Protein AF-A0A0H5P8S5-F1 (afdb_monomer_lite)

Foldseek 3Di:
DDDDLVNQDDPVVVCVLLVPDDPLPQEDEAEDAPCPVQPPDAAPVDNPAGFFKWKWFAFPVGDIDIHTHDSVCNSVVVVVVVPPPRTDSVNGMYMYGYSVCSVPVVVVVVVD

Sequence (112 aa):
MGYFIYDYVDPGRVRADLKIPVGDSRVTLDIDWDASDFADTWCDVHRNRPAAVHVTYWRHDGDVAELAFSWGVAAEKIAEILADARVDDDAGIDIKVNAWFLVYALPEAVAA

Structure (mmCIF, N/CA/C/O backbone):
data_AF-A0A0H5P8S5-F1
#
_entry.id   AF-A0A0H5P8S5-F1
#
loop_
_atom_site.group_PDB
_atom_site.id
_atom_site.type_symbol
_atom_site.label_atom_id
_atom_site.label_alt_id
_atom_site.label_comp_id
_atom_site.label_asym_id
_atom_site.label_entity_id
_atom_site.label_seq_id
_atom_site.pdbx_PDB_ins_code
_atom_site.Cartn_x
_atom_site.Cartn_y
_atom_site.Cartn_z
_atom_site.occupancy
_atom_site.B_iso_or_equiv
_atom_site.auth_seq_id
_atom_site.auth_comp_id
_atom_site.auth_asym_id
_atom_site.auth_atom_id
_atom_site.pdbx_PDB_model_num
ATOM 1 N N . MET A 1 1 ? -3.610 -15.549 29.062 1.00 44.62 1 MET A N 1
ATOM 2 C CA . MET A 1 1 ? -3.952 -15.478 27.628 1.00 44.62 1 MET A CA 1
ATOM 3 C C . MET A 1 1 ? -2.860 -14.667 26.966 1.00 44.62 1 MET A C 1
ATOM 5 O O . MET A 1 1 ? -2.676 -13.526 27.364 1.00 44.62 1 MET A O 1
ATOM 9 N N . GLY A 1 2 ? -2.054 -15.287 26.104 1.00 45.50 2 GLY A N 1
ATOM 10 C CA . GLY A 1 2 ? -1.090 -14.548 25.292 1.00 45.50 2 GLY A CA 1
ATOM 11 C C . GLY A 1 2 ? -1.842 -13.977 24.102 1.00 45.50 2 GLY A C 1
ATOM 12 O O . GLY A 1 2 ? -2.476 -14.748 23.390 1.00 45.50 2 GLY A O 1
ATOM 13 N N . TYR A 1 3 ? -1.840 -12.658 23.953 1.00 51.69 3 TYR A N 1
ATOM 14 C CA . TYR A 1 3 ? -2.338 -12.017 22.744 1.00 51.69 3 TYR A CA 1
ATOM 15 C C . TYR A 1 3 ? -1.270 -12.192 21.668 1.00 51.69 3 TYR A C 1
ATOM 17 O O . TYR A 1 3 ? -0.110 -11.837 21.899 1.00 51.69 3 TYR A O 1
ATOM 25 N N . PHE A 1 4 ? -1.627 -12.791 20.538 1.00 60.06 4 PHE A N 1
ATOM 26 C CA . PHE A 1 4 ? -0.712 -12.903 19.408 1.00 60.06 4 PHE A CA 1
ATOM 27 C C . PHE A 1 4 ? -0.871 -11.670 18.516 1.00 60.06 4 PHE A C 1
ATOM 29 O O . PHE A 1 4 ? -1.939 -11.071 18.460 1.00 60.06 4 PHE A O 1
ATOM 36 N N . ILE A 1 5 ? 0.183 -11.288 17.789 1.00 62.78 5 ILE A N 1
ATOM 37 C CA . ILE A 1 5 ? 0.143 -10.168 16.829 1.00 62.78 5 ILE A CA 1
ATOM 38 C C . ILE A 1 5 ? -1.008 -10.312 15.815 1.00 62.78 5 ILE A C 1
ATOM 40 O O . ILE A 1 5 ? -1.631 -9.322 15.441 1.00 62.78 5 ILE A O 1
ATOM 44 N N . TYR A 1 6 ? -1.361 -11.555 15.468 1.00 62.75 6 TYR A N 1
ATOM 45 C CA . TYR A 1 6 ? -2.495 -11.908 14.611 1.00 62.75 6 TYR A CA 1
ATOM 46 C C . TYR A 1 6 ? -3.858 -11.432 15.140 1.00 62.75 6 TYR A C 1
ATOM 48 O O . TYR A 1 6 ? -4.761 -11.202 14.345 1.00 62.75 6 TYR A O 1
ATOM 56 N N . ASP A 1 7 ? -4.007 -11.231 16.454 1.00 64.44 7 ASP A N 1
ATOM 57 C CA . ASP A 1 7 ? -5.243 -10.717 17.060 1.00 64.44 7 ASP A CA 1
ATOM 58 C C . ASP A 1 7 ? -5.392 -9.190 16.888 1.00 64.44 7 ASP A C 1
ATOM 60 O O . ASP A 1 7 ? -6.480 -8.644 17.074 1.00 64.44 7 ASP A O 1
ATOM 64 N N . TYR A 1 8 ? -4.305 -8.487 16.546 1.00 61.88 8 TYR A N 1
ATOM 65 C CA . TYR A 1 8 ? -4.265 -7.025 16.399 1.00 61.88 8 TYR A CA 1
ATOM 66 C C . TYR A 1 8 ? -4.263 -6.554 14.944 1.00 61.88 8 TYR A C 1
ATOM 68 O O . TYR A 1 8 ? -4.508 -5.376 14.677 1.00 61.88 8 TYR A O 1
ATOM 76 N N . VAL A 1 9 ? -3.982 -7.458 14.009 1.00 74.50 9 VAL A N 1
ATOM 77 C CA . VAL A 1 9 ? -3.735 -7.138 12.607 1.00 74.50 9 VAL A CA 1
ATOM 78 C C . VAL A 1 9 ? -4.751 -7.883 11.740 1.00 74.50 9 VAL A C 1
ATOM 80 O O . VAL A 1 9 ? -4.566 -9.041 11.378 1.00 74.50 9 VAL A O 1
ATOM 83 N N . ASP A 1 10 ? -5.858 -7.197 11.444 1.00 81.75 10 ASP A N 1
ATOM 84 C CA . ASP A 1 10 ? -6.964 -7.703 10.624 1.00 81.75 10 ASP A CA 1
ATOM 85 C C . ASP A 1 10 ? -6.874 -7.157 9.182 1.00 81.75 10 ASP A C 1
ATOM 87 O O . ASP A 1 10 ? -6.943 -5.935 8.993 1.00 81.75 10 ASP A O 1
ATOM 91 N N . PRO A 1 11 ? -6.765 -8.016 8.147 1.00 82.31 11 PRO A N 1
ATOM 92 C CA . PRO A 1 11 ? -6.683 -7.574 6.752 1.00 82.31 11 PRO A CA 1
ATOM 93 C C . PRO A 1 11 ? -7.892 -6.755 6.289 1.00 82.31 11 PRO A C 1
ATOM 95 O O . PRO A 1 11 ? -7.744 -5.842 5.478 1.00 82.31 11 PRO A O 1
ATOM 98 N N . GLY A 1 12 ? -9.092 -7.049 6.805 1.00 83.12 12 GLY A N 1
ATOM 99 C CA . GLY A 1 12 ? -10.308 -6.303 6.475 1.00 83.12 12 GLY A CA 1
ATOM 100 C C . GLY A 1 12 ? -10.229 -4.849 6.938 1.00 83.12 12 GLY A C 1
ATOM 101 O O . GLY A 1 12 ? -10.547 -3.929 6.180 1.00 83.12 12 GLY A O 1
ATOM 102 N N . ARG A 1 13 ? -9.734 -4.635 8.156 1.00 83.56 13 ARG A N 1
ATOM 103 C CA . ARG A 1 13 ? -9.480 -3.314 8.726 1.00 83.56 13 ARG A CA 1
ATOM 104 C C . ARG A 1 13 ? -8.346 -2.588 8.014 1.00 83.56 13 ARG A C 1
ATOM 106 O O . ARG A 1 13 ? -8.526 -1.426 7.678 1.00 83.56 13 ARG A O 1
ATOM 113 N N . VAL A 1 14 ? -7.231 -3.261 7.718 1.00 87.38 14 VAL A N 1
ATOM 114 C CA . VAL A 1 14 ? -6.124 -2.668 6.940 1.00 87.38 14 VAL A CA 1
ATOM 115 C C . VAL A 1 14 ? -6.629 -2.181 5.581 1.00 87.38 14 VAL A C 1
ATOM 117 O O . VAL A 1 14 ? -6.352 -1.052 5.181 1.00 87.38 14 VAL A O 1
ATOM 120 N N . ARG A 1 15 ? -7.445 -2.992 4.897 1.00 89.88 15 ARG A N 1
ATOM 121 C CA . ARG A 1 15 ? -8.063 -2.618 3.621 1.00 89.88 15 ARG A CA 1
ATOM 122 C C . ARG A 1 15 ? -8.965 -1.387 3.757 1.00 89.88 15 ARG A C 1
ATOM 124 O O . ARG A 1 15 ? -8.906 -0.494 2.912 1.00 89.88 15 ARG A O 1
ATOM 131 N N . ALA A 1 16 ? -9.769 -1.326 4.820 1.00 86.69 16 ALA A N 1
ATOM 132 C CA . ALA A 1 16 ? -10.641 -0.189 5.110 1.00 86.69 16 ALA A CA 1
ATOM 133 C C . ALA A 1 16 ? -9.853 1.091 5.447 1.00 86.69 16 ALA A C 1
ATOM 135 O O . ALA A 1 16 ? -10.168 2.154 4.910 1.00 86.69 16 ALA A O 1
ATOM 136 N N . ASP A 1 17 ? -8.808 0.989 6.270 1.00 87.44 17 ASP A N 1
ATOM 137 C CA . ASP A 1 17 ? -7.960 2.114 6.681 1.00 87.44 17 ASP A CA 1
ATOM 138 C C . ASP A 1 17 ? -7.180 2.693 5.489 1.00 87.44 17 ASP A C 1
ATOM 140 O O . ASP A 1 17 ? -7.085 3.914 5.334 1.00 87.44 17 ASP A O 1
ATOM 144 N N . LEU A 1 18 ? -6.696 1.829 4.590 1.00 89.19 18 LEU A N 1
ATOM 145 C CA . LEU A 1 18 ? -6.053 2.224 3.332 1.00 89.19 18 LEU A CA 1
ATOM 146 C C . LEU A 1 18 ? -7.049 2.652 2.241 1.00 89.19 18 LEU A C 1
ATOM 148 O O . LEU A 1 18 ? -6.628 3.041 1.154 1.00 89.19 18 LEU A O 1
ATOM 152 N N . LYS A 1 19 ? -8.359 2.614 2.524 1.00 91.50 19 LYS A N 1
ATOM 153 C CA . LYS A 1 19 ? -9.447 2.973 1.596 1.00 91.50 19 LYS A CA 1
ATOM 154 C C . LYS A 1 19 ? -9.404 2.204 0.270 1.00 91.50 19 LYS A C 1
ATOM 156 O O . LYS A 1 19 ? -9.839 2.714 -0.761 1.00 91.50 19 LYS A O 1
ATOM 161 N N . ILE A 1 20 ? -8.913 0.968 0.296 1.00 90.12 20 ILE A N 1
ATOM 162 C CA . ILE A 1 20 ? -8.870 0.100 -0.881 1.00 90.12 20 ILE A CA 1
ATOM 163 C C . ILE A 1 20 ? -10.299 -0.397 -1.158 1.00 90.12 20 ILE A C 1
ATOM 165 O O . ILE A 1 20 ? -10.910 -0.999 -0.266 1.00 90.12 20 ILE A O 1
ATOM 169 N N . PRO A 1 21 ? -10.847 -0.212 -2.374 1.00 86.81 21 PRO A N 1
ATOM 170 C CA . PRO A 1 21 ? -12.191 -0.670 -2.696 1.00 86.81 21 PRO A CA 1
ATOM 171 C C . PRO A 1 21 ? -12.365 -2.176 -2.461 1.00 86.81 21 PRO A C 1
ATOM 173 O O . PRO A 1 21 ? -11.500 -3.000 -2.788 1.00 86.81 21 PRO A O 1
ATOM 176 N N . VAL A 1 22 ? -13.504 -2.545 -1.876 1.00 83.94 22 VAL A N 1
ATOM 177 C CA . VAL A 1 22 ? -13.873 -3.949 -1.671 1.00 83.94 22 VAL A CA 1
ATOM 178 C C . VAL A 1 22 ? -14.143 -4.584 -3.032 1.00 83.94 22 VAL A C 1
ATOM 180 O O . VAL A 1 22 ? -14.939 -4.065 -3.809 1.00 83.94 22 VAL A O 1
ATOM 183 N N . GLY A 1 23 ? -13.495 -5.715 -3.306 1.00 80.44 23 GLY A N 1
ATOM 184 C CA . GLY A 1 23 ? -13.683 -6.452 -4.556 1.00 80.44 23 GLY A CA 1
ATOM 185 C C . GLY A 1 23 ? -12.888 -5.918 -5.749 1.00 80.44 23 GLY A C 1
ATOM 186 O O . GLY A 1 23 ? -13.062 -6.452 -6.838 1.00 80.44 23 GLY A O 1
ATOM 187 N N . ASP A 1 24 ? -12.007 -4.925 -5.562 1.00 84.31 24 ASP A N 1
ATOM 188 C CA . ASP A 1 24 ? -11.010 -4.597 -6.589 1.00 84.31 24 ASP A CA 1
ATOM 189 C C . ASP A 1 24 ? -10.075 -5.801 -6.756 1.00 84.31 24 ASP A C 1
ATOM 191 O O . ASP A 1 24 ? -9.321 -6.136 -5.836 1.00 84.31 24 ASP A O 1
ATOM 195 N N . SER A 1 25 ? -10.207 -6.492 -7.891 1.00 82.94 25 SER A N 1
ATOM 196 C CA . SER A 1 25 ? -9.472 -7.717 -8.216 1.00 82.94 25 SER A CA 1
ATOM 197 C C . SER A 1 25 ? -8.022 -7.455 -8.594 1.00 82.94 25 SER A C 1
ATOM 199 O O . SER A 1 25 ? -7.239 -8.397 -8.640 1.00 82.94 25 SER A O 1
ATOM 201 N N . ARG A 1 26 ? -7.669 -6.195 -8.861 1.00 87.19 26 ARG A N 1
ATOM 202 C CA . ARG A 1 26 ? -6.304 -5.798 -9.201 1.00 87.19 26 ARG A CA 1
ATOM 203 C C . ARG A 1 26 ? -5.422 -5.802 -7.963 1.00 87.19 26 ARG A C 1
ATOM 205 O O . ARG A 1 26 ? -4.227 -6.027 -8.071 1.00 87.19 26 ARG A O 1
ATOM 212 N N . VAL A 1 27 ? -6.002 -5.554 -6.788 1.00 89.44 27 VAL A N 1
ATOM 213 C CA . VAL A 1 27 ? -5.241 -5.363 -5.553 1.00 89.44 27 VAL A CA 1
ATOM 214 C C . VAL A 1 27 ? -5.049 -6.678 -4.805 1.00 89.44 27 VAL A C 1
ATOM 216 O O . VAL A 1 27 ? -6.014 -7.270 -4.312 1.00 89.44 27 VAL A O 1
ATOM 219 N N . THR A 1 28 ? -3.789 -7.062 -4.630 1.00 91.44 28 THR A N 1
ATOM 220 C CA . THR A 1 28 ? -3.364 -8.037 -3.624 1.00 91.44 28 THR A CA 1
ATOM 221 C C . THR A 1 28 ? -2.884 -7.279 -2.390 1.00 91.44 28 THR A C 1
ATOM 223 O O . THR A 1 28 ? -2.190 -6.275 -2.504 1.00 91.44 28 THR A O 1
ATOM 226 N N . LEU A 1 29 ? -3.317 -7.717 -1.207 1.00 90.88 29 LEU A N 1
ATOM 227 C CA . LEU A 1 29 ? -2.909 -7.138 0.071 1.00 90.88 29 LEU A CA 1
ATOM 228 C C . LEU A 1 29 ? -2.27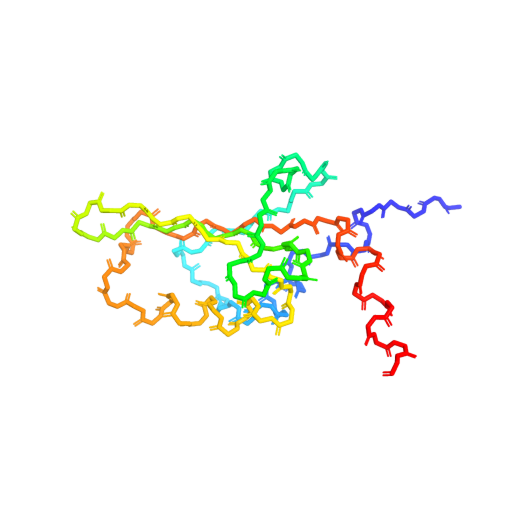4 -8.238 0.914 1.00 90.88 29 LEU A C 1
ATOM 230 O O . LEU A 1 29 ? -2.962 -9.192 1.283 1.00 90.88 29 LEU A O 1
ATOM 234 N N . ASP A 1 30 ? -1.002 -8.062 1.240 1.00 91.56 30 ASP A N 1
ATOM 235 C CA . ASP A 1 30 ? -0.239 -8.931 2.121 1.00 91.56 30 ASP A CA 1
ATOM 236 C C . ASP A 1 30 ? 0.245 -8.173 3.362 1.00 91.56 30 ASP A C 1
ATOM 238 O O . ASP A 1 30 ? 0.424 -6.950 3.369 1.00 91.56 30 ASP A O 1
ATOM 242 N N . ILE A 1 31 ? 0.418 -8.913 4.449 1.00 88.94 31 ILE A N 1
ATOM 243 C CA . ILE A 1 31 ? 0.871 -8.377 5.725 1.00 88.94 31 ILE A CA 1
ATOM 244 C C . ILE A 1 31 ? 2.215 -9.018 6.029 1.00 88.94 31 ILE A C 1
ATOM 246 O O . ILE A 1 31 ? 2.292 -10.216 6.290 1.00 88.94 31 ILE A O 1
ATOM 250 N N . ASP A 1 32 ? 3.259 -8.199 6.033 1.00 87.50 32 ASP A N 1
ATOM 251 C CA . ASP A 1 32 ? 4.604 -8.617 6.391 1.00 87.50 32 ASP A CA 1
ATOM 252 C C . ASP A 1 32 ? 4.734 -8.670 7.922 1.00 87.50 32 ASP A C 1
ATOM 254 O O . ASP A 1 32 ? 4.788 -7.645 8.613 1.00 87.50 32 ASP A O 1
ATOM 258 N N . TRP A 1 33 ? 4.754 -9.893 8.455 1.00 81.69 33 TRP A N 1
ATOM 259 C CA . TRP A 1 33 ? 4.814 -10.170 9.891 1.00 81.69 33 TRP A CA 1
ATOM 260 C C . TRP A 1 33 ? 6.227 -10.123 10.474 1.00 81.69 33 TRP A C 1
ATOM 262 O O . TRP A 1 33 ? 6.364 -9.964 11.690 1.00 81.69 33 TRP A O 1
ATOM 272 N N . ASP A 1 34 ? 7.271 -10.273 9.656 1.00 82.00 34 ASP A N 1
ATOM 273 C CA . ASP A 1 34 ? 8.664 -10.247 10.116 1.00 82.00 34 ASP A CA 1
ATOM 274 C C . ASP A 1 34 ? 9.397 -8.945 9.758 1.00 82.00 34 ASP A C 1
ATOM 276 O O . ASP A 1 34 ? 10.522 -8.735 10.217 1.00 82.00 34 ASP A O 1
ATOM 280 N N . ALA A 1 35 ? 8.716 -8.037 9.048 1.00 75.62 35 ALA A N 1
ATOM 281 C CA . ALA A 1 35 ? 9.224 -6.751 8.578 1.00 75.62 35 ALA A CA 1
ATOM 282 C C . ALA A 1 35 ? 10.436 -6.876 7.635 1.00 75.62 35 ALA A C 1
ATOM 284 O O . ALA A 1 35 ? 11.126 -5.877 7.398 1.00 75.62 35 ALA A O 1
ATOM 285 N N . SER A 1 36 ? 10.718 -8.073 7.108 1.00 80.69 36 SER A N 1
ATOM 286 C CA . SER A 1 36 ? 11.861 -8.307 6.225 1.00 80.69 36 SER A CA 1
ATOM 287 C C . SER A 1 36 ? 11.740 -7.546 4.909 1.00 80.69 36 SER A C 1
ATOM 289 O O . SER A 1 36 ? 12.757 -7.073 4.400 1.00 80.69 36 SER A O 1
ATOM 291 N N . ASP A 1 37 ? 10.519 -7.316 4.415 1.00 78.38 37 ASP A N 1
ATOM 292 C CA . ASP A 1 37 ? 10.283 -6.519 3.211 1.00 78.38 37 ASP A CA 1
ATOM 293 C C . ASP A 1 37 ? 10.593 -5.028 3.435 1.00 78.38 37 ASP A C 1
ATOM 295 O O . ASP A 1 37 ? 10.769 -4.289 2.473 1.00 78.38 37 ASP A O 1
ATOM 299 N N . PHE A 1 38 ? 10.700 -4.568 4.688 1.00 79.44 38 PHE A N 1
ATOM 300 C CA . PHE A 1 38 ? 10.881 -3.155 5.050 1.00 79.44 38 PHE A CA 1
ATOM 301 C C . PHE A 1 38 ? 12.269 -2.817 5.609 1.00 79.44 38 PHE A C 1
ATOM 303 O O . PHE A 1 38 ? 12.532 -1.644 5.886 1.00 79.44 38 PHE A O 1
ATOM 310 N N . ALA A 1 39 ? 13.147 -3.807 5.796 1.00 70.88 39 ALA A N 1
ATOM 311 C CA . ALA A 1 39 ? 14.399 -3.659 6.545 1.00 70.88 39 ALA A CA 1
ATOM 312 C C . ALA A 1 39 ? 15.327 -2.542 6.020 1.00 70.88 39 ALA A C 1
ATOM 314 O O . ALA A 1 39 ? 16.011 -1.904 6.818 1.00 70.88 39 ALA A O 1
ATOM 315 N N . ASP A 1 40 ? 15.295 -2.261 4.713 1.00 69.38 40 ASP A N 1
ATOM 316 C CA . ASP A 1 40 ? 16.157 -1.273 4.049 1.00 69.38 40 ASP A CA 1
ATOM 317 C C . ASP A 1 40 ? 15.375 -0.183 3.289 1.00 69.38 40 ASP A C 1
ATOM 319 O O . ASP A 1 40 ? 15.947 0.548 2.470 1.00 69.38 40 ASP A O 1
ATOM 323 N N . THR A 1 41 ? 14.071 -0.033 3.552 1.00 71.88 41 THR A N 1
ATOM 324 C CA . THR A 1 41 ? 13.228 0.852 2.739 1.00 71.88 41 THR A CA 1
ATOM 325 C C . THR A 1 41 ? 12.989 2.226 3.350 1.00 71.88 41 THR A C 1
ATOM 327 O O . THR A 1 41 ? 12.594 2.387 4.507 1.00 71.88 41 THR A O 1
ATOM 330 N N . TRP A 1 42 ? 13.160 3.252 2.516 1.00 66.12 42 TRP A N 1
ATOM 331 C CA . TRP A 1 42 ? 12.930 4.650 2.864 1.00 66.12 42 TRP A CA 1
ATOM 332 C C . TRP A 1 42 ? 11.547 5.103 2.402 1.00 66.12 42 TRP A C 1
ATOM 334 O O . TRP A 1 42 ? 11.114 4.783 1.301 1.00 66.12 42 TRP A O 1
ATOM 344 N N . CYS A 1 43 ? 10.865 5.901 3.225 1.00 74.25 43 CYS A N 1
ATOM 345 C CA . CYS A 1 43 ? 9.587 6.497 2.843 1.00 74.25 43 CYS A CA 1
ATOM 346 C C . CYS A 1 43 ? 9.784 7.543 1.733 1.00 74.25 43 CYS A C 1
ATOM 348 O O . CYS A 1 43 ? 10.520 8.519 1.912 1.00 74.25 43 CYS A O 1
ATOM 350 N N . ASP A 1 44 ? 9.079 7.356 0.619 1.00 73.00 44 ASP A N 1
ATOM 351 C CA . ASP A 1 44 ? 9.220 8.143 -0.608 1.00 73.00 44 ASP A CA 1
ATOM 352 C C . ASP A 1 44 ? 8.766 9.603 -0.418 1.00 73.00 44 ASP A C 1
ATOM 354 O O . ASP A 1 44 ? 9.469 10.558 -0.750 1.00 73.00 44 ASP A O 1
ATOM 358 N N . VAL A 1 45 ? 7.619 9.797 0.239 1.00 62.19 45 VAL A N 1
ATOM 359 C CA . VAL A 1 45 ? 6.996 11.123 0.417 1.00 62.19 45 VAL A CA 1
ATOM 360 C C . VAL A 1 45 ? 7.592 11.885 1.607 1.00 62.19 45 VAL A C 1
ATOM 362 O O . VAL A 1 45 ? 7.656 13.117 1.619 1.00 62.19 45 VAL A O 1
ATOM 365 N N . HIS A 1 46 ? 8.058 11.162 2.627 1.00 61.31 46 HIS A N 1
ATOM 366 C CA . HIS A 1 46 ? 8.568 11.738 3.865 1.00 61.31 46 HIS A CA 1
ATOM 367 C C . HIS A 1 46 ? 9.768 10.945 4.368 1.00 61.31 46 HIS A C 1
ATOM 369 O O . HIS A 1 46 ? 9.630 10.115 5.261 1.00 61.31 46 HIS A O 1
ATOM 375 N N . ARG A 1 47 ? 10.964 11.276 3.869 1.00 58.19 47 ARG A N 1
ATOM 376 C CA . ARG A 1 47 ? 12.234 10.620 4.247 1.00 58.19 47 ARG A CA 1
ATOM 377 C C . ARG A 1 47 ? 12.534 10.592 5.757 1.00 58.19 47 ARG A C 1
ATOM 379 O O . ARG A 1 47 ? 13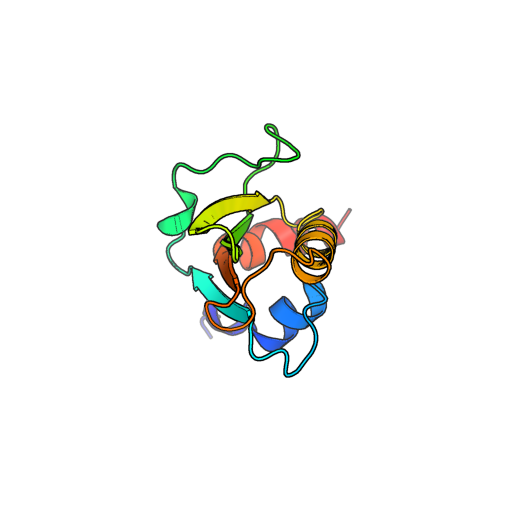.397 9.839 6.183 1.00 58.19 47 ARG A O 1
ATOM 386 N N . ASN A 1 48 ? 11.821 11.389 6.559 1.00 62.16 48 ASN A N 1
ATOM 387 C CA . ASN A 1 48 ? 11.936 11.434 8.022 1.00 62.16 48 ASN A CA 1
ATOM 388 C C . ASN A 1 48 ? 10.892 10.572 8.763 1.00 62.16 48 ASN A C 1
ATOM 390 O O . ASN A 1 48 ? 10.832 10.622 9.989 1.00 62.16 48 ASN A O 1
ATOM 394 N N . ARG A 1 49 ? 10.029 9.834 8.057 1.00 66.56 49 ARG A N 1
ATOM 395 C CA . ARG A 1 49 ? 9.061 8.900 8.648 1.00 66.56 49 ARG A CA 1
ATOM 396 C C . ARG A 1 49 ? 9.376 7.475 8.188 1.00 66.56 49 ARG A C 1
ATOM 398 O O . ARG A 1 49 ? 9.778 7.306 7.039 1.00 66.56 49 ARG A O 1
ATOM 405 N N . PRO A 1 50 ? 9.179 6.459 9.043 1.00 73.69 50 PRO A N 1
ATOM 406 C CA . PRO A 1 50 ? 9.369 5.073 8.634 1.00 73.69 50 PRO A CA 1
ATOM 407 C C . PRO A 1 50 ? 8.362 4.692 7.541 1.00 73.69 50 PRO A C 1
ATOM 409 O O . PRO A 1 50 ? 7.209 5.144 7.555 1.00 73.69 50 PRO A O 1
ATOM 412 N N . ALA A 1 51 ? 8.803 3.865 6.593 1.00 83.12 51 ALA A N 1
ATOM 413 C CA . ALA A 1 51 ? 7.905 3.194 5.667 1.00 83.12 51 ALA A CA 1
ATOM 414 C C . ALA A 1 51 ? 7.043 2.178 6.433 1.00 83.12 51 ALA A C 1
ATOM 416 O O . ALA A 1 51 ? 7.521 1.500 7.341 1.00 83.12 51 ALA A O 1
ATOM 417 N N . ALA A 1 52 ? 5.764 2.107 6.081 1.00 88.06 52 ALA A N 1
ATOM 418 C CA . ALA A 1 52 ? 4.799 1.185 6.681 1.00 88.06 52 ALA A CA 1
ATOM 419 C C . ALA A 1 52 ? 4.035 0.375 5.629 1.00 88.06 52 ALA A C 1
ATOM 421 O O . ALA A 1 52 ? 3.479 -0.674 5.945 1.00 88.06 52 ALA A O 1
ATOM 422 N N . VAL A 1 53 ? 3.994 0.877 4.392 1.00 91.06 53 VAL A N 1
ATOM 423 C CA . VAL A 1 53 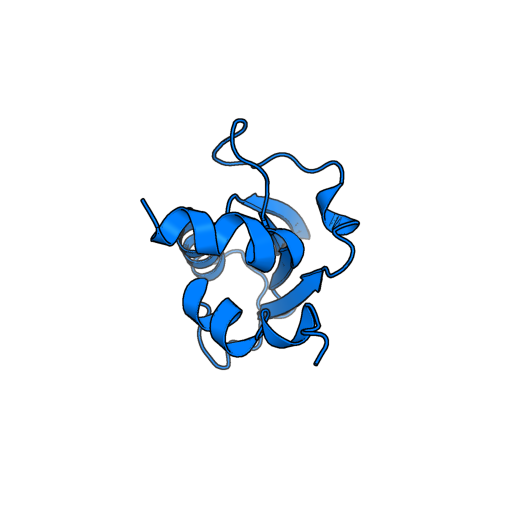? 3.301 0.258 3.267 1.00 91.06 53 VAL A CA 1
ATOM 424 C C . VAL A 1 53 ? 4.225 0.259 2.057 1.00 91.06 53 VAL A C 1
ATOM 426 O O . VAL A 1 53 ? 4.753 1.313 1.706 1.00 91.06 53 VAL A O 1
ATOM 429 N N . HIS A 1 54 ? 4.409 -0.897 1.430 1.00 93.06 54 HIS A N 1
ATOM 430 C CA . HIS A 1 54 ? 4.985 -1.029 0.096 1.00 93.06 54 HIS A CA 1
ATOM 431 C C . HIS A 1 54 ? 3.869 -1.193 -0.917 1.00 93.06 54 HIS A C 1
ATOM 433 O O . HIS A 1 54 ? 2.884 -1.879 -0.652 1.00 93.06 54 HIS A O 1
ATOM 439 N N . VAL A 1 55 ? 4.042 -0.567 -2.072 1.00 92.69 55 VAL A N 1
ATOM 440 C CA . VAL A 1 55 ? 3.155 -0.719 -3.214 1.00 92.69 55 VAL A CA 1
ATOM 441 C C . VAL A 1 55 ? 4.008 -1.001 -4.438 1.00 92.69 55 VAL A C 1
ATOM 443 O O . VAL A 1 55 ? 4.815 -0.160 -4.837 1.00 92.69 55 VAL A O 1
ATOM 446 N N . THR A 1 56 ? 3.791 -2.163 -5.036 1.00 92.75 56 THR A N 1
ATOM 447 C CA . THR A 1 56 ? 4.337 -2.534 -6.337 1.00 92.75 56 THR A CA 1
ATOM 448 C C . THR A 1 56 ? 3.200 -2.547 -7.341 1.00 92.75 56 THR A C 1
ATOM 450 O O . THR A 1 56 ? 2.166 -3.169 -7.109 1.00 92.75 56 THR A O 1
ATOM 453 N N . TYR A 1 57 ? 3.364 -1.852 -8.459 1.00 91.31 57 TYR A N 1
ATOM 454 C CA . TYR A 1 57 ? 2.389 -1.896 -9.542 1.00 91.31 57 TYR A CA 1
ATOM 455 C C . TYR A 1 57 ? 3.075 -1.892 -10.900 1.00 91.31 57 TYR A C 1
ATOM 457 O O . TYR A 1 57 ? 4.153 -1.318 -11.092 1.00 91.31 57 TYR A O 1
ATOM 465 N N . TRP A 1 58 ? 2.413 -2.544 -11.846 1.00 90.88 58 TRP A N 1
ATOM 466 C CA . TRP A 1 58 ? 2.856 -2.663 -13.224 1.00 90.88 58 TRP A CA 1
ATOM 467 C C . TRP A 1 58 ? 2.097 -1.675 -14.086 1.00 90.88 58 TRP A C 1
ATOM 469 O O . TRP A 1 58 ? 0.941 -1.340 -13.815 1.00 90.88 58 TRP A O 1
ATOM 479 N N . ARG A 1 59 ? 2.761 -1.195 -15.130 1.00 86.50 59 ARG A N 1
ATOM 480 C CA . ARG A 1 59 ? 2.164 -0.295 -16.103 1.00 86.50 59 ARG A CA 1
ATOM 481 C C . ARG A 1 59 ? 2.161 -0.920 -17.490 1.00 86.50 59 ARG A C 1
ATOM 483 O O . ARG A 1 59 ? 3.056 -1.683 -17.842 1.00 86.50 59 ARG A O 1
ATOM 490 N N . HIS A 1 60 ? 1.179 -0.542 -18.305 1.00 84.25 60 HIS A N 1
ATOM 491 C CA . HIS A 1 60 ? 1.014 -1.052 -19.671 1.00 84.25 60 HIS A CA 1
ATOM 492 C C . HIS A 1 60 ? 2.192 -0.740 -20.613 1.00 84.25 60 HIS A C 1
ATOM 494 O O . HIS A 1 60 ? 2.320 -1.353 -21.671 1.00 84.25 60 HIS A O 1
ATOM 500 N N . ASP A 1 61 ? 3.051 0.218 -20.259 1.00 83.94 61 ASP A N 1
ATOM 501 C CA . ASP A 1 61 ? 4.285 0.534 -20.987 1.00 83.94 61 ASP A CA 1
ATOM 502 C C . ASP A 1 61 ? 5.458 -0.405 -20.645 1.00 83.94 61 ASP A C 1
ATOM 504 O O . ASP A 1 61 ? 6.518 -0.298 -21.261 1.00 83.94 61 ASP A O 1
A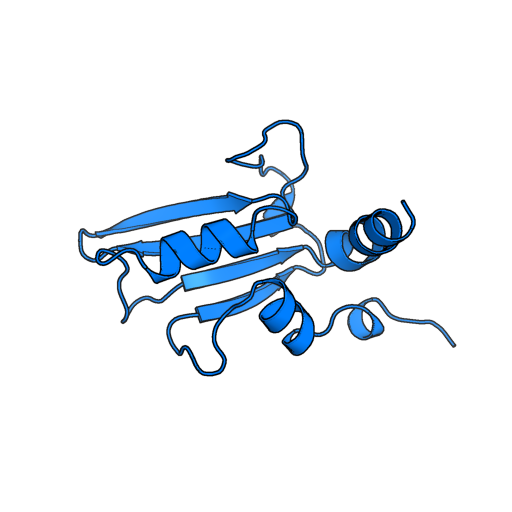TOM 508 N N . GLY A 1 62 ? 5.252 -1.365 -19.737 1.00 80.56 62 GLY A N 1
ATOM 509 C CA . GLY A 1 62 ? 6.243 -2.358 -19.324 1.00 80.56 62 GLY A CA 1
ATOM 510 C C . GLY A 1 62 ? 7.091 -1.937 -18.122 1.00 80.56 62 GLY A C 1
ATOM 511 O O . GLY A 1 62 ? 7.958 -2.708 -17.706 1.00 80.56 62 GLY A O 1
ATOM 512 N N . ASP A 1 63 ? 6.844 -0.753 -17.555 1.00 86.56 63 ASP A N 1
ATOM 513 C CA . ASP A 1 63 ? 7.531 -0.283 -16.355 1.00 86.56 63 ASP A CA 1
ATOM 514 C C . ASP A 1 63 ? 6.929 -0.906 -15.085 1.00 86.56 63 ASP A C 1
ATOM 516 O O . ASP A 1 63 ? 5.712 -1.062 -14.946 1.00 86.56 63 ASP A O 1
ATOM 520 N N . VAL A 1 64 ? 7.802 -1.204 -14.121 1.00 89.12 64 VAL A N 1
ATOM 521 C CA . VAL A 1 64 ? 7.429 -1.591 -12.755 1.00 89.12 64 VAL A CA 1
ATOM 522 C C . VAL A 1 64 ? 7.803 -0.454 -11.819 1.00 89.12 64 VAL A C 1
ATOM 524 O O . VAL A 1 64 ? 8.929 0.046 -11.862 1.00 89.12 64 VAL A O 1
ATOM 527 N N . ALA A 1 65 ? 6.858 -0.040 -10.981 1.00 88.69 65 ALA A N 1
ATOM 528 C CA . ALA A 1 65 ? 7.089 0.955 -9.948 1.00 88.69 65 ALA A CA 1
ATOM 529 C C . ALA A 1 65 ? 6.954 0.312 -8.567 1.00 88.69 65 ALA A C 1
ATOM 531 O O . ALA A 1 65 ? 5.934 -0.300 -8.256 1.00 88.69 65 ALA A O 1
ATOM 532 N N . GLU A 1 66 ? 7.983 0.496 -7.743 1.00 90.75 66 GLU A N 1
ATOM 533 C CA . GLU A 1 66 ? 8.046 0.041 -6.356 1.00 90.75 66 GLU A CA 1
ATOM 534 C C . GLU A 1 66 ? 8.169 1.272 -5.462 1.00 90.75 66 GLU A C 1
ATOM 536 O O . GLU A 1 66 ? 9.142 2.026 -5.549 1.00 90.75 66 GLU A O 1
ATOM 541 N N . LEU A 1 67 ? 7.151 1.517 -4.641 1.00 91.19 67 LEU A N 1
ATOM 542 C CA . LEU A 1 67 ? 7.054 2.703 -3.797 1.00 91.19 67 LEU A CA 1
ATOM 543 C C . LEU A 1 67 ? 6.799 2.306 -2.349 1.00 91.19 67 LEU A C 1
ATOM 545 O O . LEU A 1 67 ? 6.119 1.323 -2.063 1.00 91.19 67 LEU A O 1
ATOM 549 N N . ALA A 1 68 ? 7.303 3.120 -1.427 1.00 90.75 68 ALA A N 1
ATOM 550 C CA . ALA A 1 68 ? 7.126 2.906 -0.003 1.00 90.75 68 ALA A CA 1
ATOM 551 C C . ALA A 1 68 ? 6.598 4.165 0.680 1.00 90.75 68 ALA A C 1
ATOM 553 O O . ALA A 1 68 ? 7.150 5.259 0.542 1.00 90.75 68 ALA A O 1
ATOM 554 N N . PHE A 1 69 ? 5.537 4.009 1.465 1.00 88.88 69 PHE A N 1
ATOM 555 C CA . PHE A 1 69 ? 4.830 5.114 2.095 1.00 88.88 69 PHE A CA 1
ATOM 556 C C . PHE A 1 69 ? 4.750 4.940 3.605 1.00 88.88 69 PHE A C 1
ATOM 558 O O . PHE A 1 69 ? 4.554 3.844 4.133 1.00 88.88 69 PHE A O 1
ATOM 565 N N . SER A 1 70 ? 4.842 6.059 4.323 1.00 87.75 70 SER A N 1
ATOM 566 C CA . SER A 1 70 ? 4.416 6.105 5.719 1.00 87.75 70 SER A CA 1
ATOM 567 C C . SER A 1 70 ? 2.895 5.989 5.801 1.00 87.75 70 SER A C 1
ATOM 569 O O . SER A 1 70 ? 2.187 6.531 4.950 1.00 87.75 70 SER A O 1
ATOM 571 N N . TRP A 1 71 ? 2.391 5.372 6.867 1.00 87.00 71 TRP A N 1
ATOM 572 C CA . TRP A 1 71 ? 0.965 5.073 7.025 1.00 87.00 71 TRP A CA 1
ATOM 573 C C . TRP A 1 71 ? 0.035 6.276 6.823 1.00 87.00 71 TRP A C 1
ATOM 575 O O . TRP A 1 71 ? -0.951 6.183 6.100 1.00 87.00 71 TRP A O 1
ATOM 585 N N . GLY A 1 72 ? 0.384 7.436 7.392 1.00 82.44 72 GLY A N 1
ATOM 586 C CA . GLY A 1 72 ? -0.457 8.638 7.344 1.00 82.44 72 GLY A CA 1
ATOM 587 C C . GLY A 1 72 ? -0.720 9.210 5.944 1.00 82.44 72 GLY A C 1
ATOM 588 O O . GLY A 1 72 ? -1.628 10.020 5.806 1.00 82.44 72 GLY A O 1
ATOM 589 N N . VAL A 1 73 ? 0.047 8.804 4.924 1.00 87.00 73 VAL A N 1
ATOM 590 C CA . VAL A 1 73 ? -0.159 9.216 3.518 1.00 87.00 73 VAL A CA 1
ATOM 591 C C . VAL A 1 73 ? -0.454 8.036 2.588 1.00 87.00 73 VAL A C 1
ATOM 593 O O . VAL A 1 73 ? -0.763 8.246 1.418 1.00 87.00 73 VAL A O 1
ATOM 596 N N . ALA A 1 74 ? -0.376 6.796 3.084 1.00 90.19 74 ALA A N 1
ATOM 597 C CA . ALA A 1 74 ? -0.487 5.598 2.256 1.00 90.19 74 ALA A CA 1
ATOM 598 C C . ALA A 1 74 ? -1.843 5.515 1.538 1.00 90.19 74 ALA A C 1
ATOM 600 O O . ALA A 1 74 ? -1.877 5.263 0.339 1.00 90.19 74 ALA A O 1
ATOM 601 N N . ALA A 1 75 ? -2.949 5.809 2.231 1.00 90.94 75 ALA A N 1
ATOM 602 C CA . ALA A 1 75 ? -4.288 5.772 1.635 1.00 90.94 75 ALA A CA 1
ATOM 603 C C . ALA A 1 75 ? -4.457 6.768 0.469 1.00 90.94 75 ALA A C 1
ATOM 605 O O . ALA A 1 75 ? -5.068 6.444 -0.545 1.00 90.94 75 ALA A O 1
ATOM 606 N N . GLU A 1 76 ? -3.906 7.980 0.598 1.00 91.25 76 GLU A N 1
ATOM 607 C CA . GLU A 1 76 ? -3.928 8.988 -0.471 1.00 91.25 76 GLU A CA 1
ATOM 608 C C . GLU A 1 76 ? -3.118 8.512 -1.680 1.00 91.25 76 GLU A C 1
ATOM 610 O O . GLU A 1 76 ? -3.607 8.549 -2.807 1.00 91.25 76 GLU A O 1
ATOM 615 N N . LYS A 1 77 ? -1.912 7.987 -1.442 1.00 92.06 77 LYS A N 1
ATOM 616 C CA . LYS A 1 77 ? -1.021 7.532 -2.514 1.00 92.06 77 LYS A CA 1
ATOM 617 C C . LYS A 1 77 ? -1.525 6.286 -3.232 1.00 92.06 77 LYS A C 1
ATOM 619 O O . LYS A 1 77 ? -1.425 6.212 -4.451 1.00 92.06 77 LYS A O 1
ATOM 624 N N . ILE A 1 78 ? -2.140 5.351 -2.514 1.00 92.50 78 ILE A N 1
ATOM 625 C CA . ILE A 1 78 ? -2.811 4.200 -3.128 1.00 92.50 78 ILE A CA 1
ATOM 626 C C . ILE A 1 78 ? -3.977 4.667 -4.010 1.00 92.50 78 ILE A C 1
ATOM 628 O O . ILE A 1 78 ? -4.138 4.158 -5.115 1.00 92.50 78 ILE A O 1
ATOM 632 N N . ALA A 1 79 ? -4.762 5.658 -3.575 1.00 92.56 79 ALA A N 1
ATOM 633 C CA . ALA A 1 79 ? -5.851 6.199 -4.389 1.00 92.56 79 ALA A CA 1
ATOM 634 C C . ALA A 1 79 ? -5.346 6.883 -5.674 1.00 92.56 79 ALA A C 1
ATOM 636 O O . ALA A 1 79 ? -5.966 6.725 -6.723 1.00 92.56 79 ALA A O 1
ATOM 637 N N . GLU A 1 80 ? -4.219 7.602 -5.609 1.00 92.38 80 GLU A N 1
ATOM 638 C CA . GLU A 1 80 ? -3.554 8.167 -6.793 1.00 92.38 80 GLU A CA 1
ATOM 639 C C . GLU A 1 80 ? -3.127 7.070 -7.780 1.00 92.38 80 GLU A C 1
ATOM 641 O O . GLU A 1 80 ? -3.394 7.197 -8.972 1.00 92.38 80 GLU A O 1
ATOM 646 N N . ILE A 1 81 ? -2.525 5.981 -7.284 1.00 91.88 81 ILE A N 1
ATOM 647 C CA . ILE A 1 81 ? -2.102 4.837 -8.109 1.00 91.88 81 ILE A CA 1
ATOM 648 C C . ILE A 1 81 ? -3.316 4.156 -8.747 1.00 91.88 81 ILE A C 1
ATOM 650 O O . ILE A 1 81 ? -3.334 3.943 -9.951 1.00 91.88 81 ILE A O 1
ATOM 654 N N . LEU A 1 82 ? -4.372 3.879 -7.977 1.00 90.25 82 LEU A N 1
ATOM 655 C CA . LEU A 1 82 ? -5.599 3.250 -8.487 1.00 90.25 82 LEU A CA 1
ATOM 656 C C . LEU A 1 82 ? -6.306 4.073 -9.577 1.00 90.25 82 LEU A C 1
ATOM 658 O O . LEU A 1 82 ? -7.074 3.509 -10.359 1.00 90.25 82 LEU A O 1
ATOM 662 N N . ALA A 1 83 ? -6.088 5.390 -9.600 1.00 90.31 83 ALA A N 1
ATOM 663 C CA . ALA A 1 83 ? -6.623 6.306 -10.602 1.00 90.31 83 ALA A CA 1
ATOM 664 C C . ALA A 1 83 ? -5.682 6.519 -11.806 1.00 90.31 83 ALA A C 1
ATOM 666 O O . ALA A 1 83 ? -6.085 7.169 -12.776 1.00 90.31 83 ALA A O 1
ATOM 667 N N . ASP A 1 84 ? -4.446 6.011 -11.765 1.00 88.56 84 ASP A N 1
ATOM 668 C CA . ASP A 1 84 ? -3.490 6.137 -12.864 1.00 88.56 84 ASP A CA 1
ATOM 669 C C . ASP A 1 84 ? -3.885 5.205 -14.018 1.00 88.56 84 ASP A C 1
ATOM 671 O O . ASP A 1 84 ? -3.806 3.983 -13.922 1.00 88.56 84 ASP A O 1
ATOM 675 N N . ALA A 1 85 ? -4.272 5.799 -15.150 1.00 86.12 85 ALA A N 1
ATOM 676 C CA . ALA A 1 85 ? -4.708 5.084 -16.352 1.00 86.12 85 ALA A CA 1
ATOM 677 C C . ALA A 1 85 ? -3.614 4.224 -17.013 1.00 86.12 85 ALA A C 1
ATOM 679 O O . ALA A 1 85 ? -3.887 3.532 -17.991 1.00 86.12 85 ALA A O 1
ATOM 680 N N . ARG A 1 86 ? -2.365 4.317 -16.546 1.00 86.88 86 ARG A N 1
ATOM 681 C CA . ARG A 1 86 ? -1.252 3.501 -17.039 1.00 86.88 86 ARG A CA 1
ATOM 682 C C . ARG A 1 86 ? -1.120 2.189 -16.281 1.00 86.88 86 ARG A C 1
ATOM 684 O O . ARG A 1 86 ? -0.375 1.344 -16.765 1.00 86.88 86 ARG A O 1
ATOM 691 N N . VAL A 1 87 ? -1.766 2.048 -15.121 1.00 86.44 87 VAL A N 1
ATOM 692 C CA . VAL A 1 87 ? -1.732 0.817 -14.326 1.00 86.44 87 VAL A CA 1
ATOM 693 C C . VAL A 1 87 ? -2.318 -0.323 -15.137 1.00 86.44 87 VAL A C 1
ATOM 695 O O . VAL A 1 87 ? -3.377 -0.184 -15.740 1.00 86.44 87 VAL A O 1
ATOM 698 N N . ASP A 1 88 ? -1.594 -1.433 -15.146 1.00 84.06 88 ASP A N 1
ATOM 699 C CA . ASP A 1 88 ? -2.016 -2.639 -15.824 1.00 84.06 88 ASP A CA 1
ATOM 700 C C . ASP A 1 88 ? -3.006 -3.419 -14.952 1.00 84.06 88 ASP A C 1
ATOM 702 O O . ASP A 1 88 ? -2.641 -4.023 -13.938 1.00 84.06 88 ASP A O 1
ATOM 706 N N . ASP A 1 89 ? -4.273 -3.397 -15.363 1.00 78.06 89 ASP A N 1
ATOM 707 C CA . ASP A 1 89 ? -5.355 -4.093 -14.672 1.00 78.06 89 ASP A CA 1
ATOM 70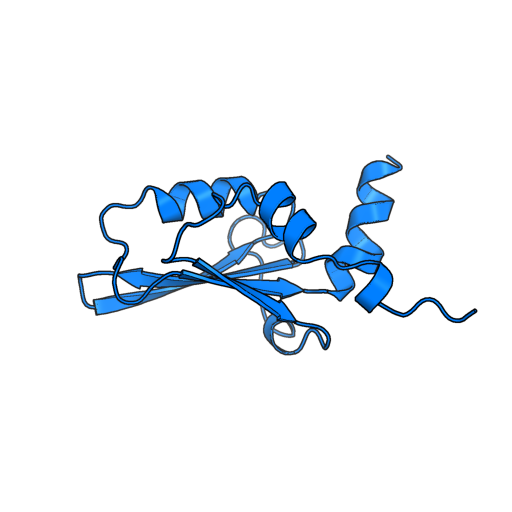8 C C . ASP A 1 89 ? -5.179 -5.632 -14.668 1.00 78.06 89 ASP A C 1
ATOM 710 O O . ASP A 1 89 ? -5.744 -6.291 -13.791 1.00 78.06 89 ASP A O 1
ATOM 714 N N . ASP A 1 90 ? -4.392 -6.208 -15.591 1.00 77.88 90 ASP A N 1
ATOM 715 C CA . ASP A 1 90 ? -4.134 -7.655 -15.687 1.00 77.88 90 ASP A CA 1
ATOM 716 C C . ASP A 1 90 ? -2.958 -8.106 -14.801 1.00 77.88 90 ASP A C 1
ATOM 718 O O . ASP A 1 90 ? -2.950 -9.238 -14.308 1.00 77.88 90 ASP A O 1
ATOM 722 N N . ALA A 1 91 ? -1.961 -7.239 -14.589 1.00 73.81 91 ALA A N 1
ATOM 723 C CA . ALA A 1 91 ? -0.793 -7.525 -13.747 1.00 73.81 91 ALA A CA 1
ATOM 724 C C . ALA A 1 91 ? -1.001 -7.135 -12.269 1.00 73.81 91 ALA A C 1
ATOM 726 O O . ALA A 1 91 ? -0.367 -7.713 -11.385 1.00 73.81 91 ALA A O 1
ATOM 727 N N . GLY A 1 92 ? -1.933 -6.217 -11.997 1.00 81.06 92 GLY A N 1
ATOM 728 C CA . GLY A 1 92 ? -2.407 -5.892 -10.655 1.00 81.06 92 GLY A CA 1
ATOM 729 C C . GLY A 1 92 ? -1.543 -4.889 -9.882 1.00 81.06 92 GLY A C 1
ATOM 730 O O . GLY A 1 92 ? -0.652 -4.227 -10.408 1.00 81.06 92 GLY A O 1
ATOM 731 N N . ILE A 1 93 ? -1.861 -4.739 -8.599 1.00 90.75 93 ILE A N 1
ATOM 732 C CA . ILE A 1 93 ? -1.196 -3.882 -7.619 1.00 90.75 93 ILE A CA 1
ATOM 733 C C . ILE A 1 93 ? -0.955 -4.751 -6.387 1.00 90.75 93 ILE A C 1
ATOM 735 O O . ILE A 1 93 ? -1.907 -5.233 -5.772 1.00 90.75 93 ILE A O 1
ATOM 739 N N . ASP A 1 94 ? 0.303 -4.947 -6.021 1.00 92.75 94 ASP A N 1
ATOM 740 C CA . ASP A 1 94 ? 0.690 -5.662 -4.811 1.00 92.75 94 ASP A CA 1
ATOM 741 C C . ASP A 1 94 ? 0.971 -4.663 -3.688 1.00 92.75 94 ASP A C 1
ATOM 743 O O . ASP A 1 94 ? 1.768 -3.735 -3.843 1.00 92.75 94 ASP A O 1
ATOM 747 N N . ILE A 1 95 ? 0.281 -4.823 -2.564 1.00 93.38 95 ILE A N 1
ATOM 748 C CA . ILE A 1 95 ? 0.412 -3.962 -1.395 1.00 93.38 95 ILE A CA 1
ATOM 749 C C . ILE A 1 95 ? 0.873 -4.813 -0.226 1.00 93.38 95 ILE A C 1
ATOM 751 O O . ILE A 1 95 ? 0.140 -5.687 0.230 1.00 93.38 95 ILE A O 1
ATOM 755 N N . LYS A 1 96 ? 2.039 -4.486 0.329 1.00 93.38 96 LYS A N 1
ATOM 756 C CA . LYS A 1 96 ? 2.532 -5.095 1.567 1.00 93.38 96 LYS A CA 1
ATOM 757 C C . LYS A 1 96 ? 2.459 -4.111 2.718 1.00 93.38 96 LYS A C 1
ATOM 759 O O . LYS A 1 96 ? 2.808 -2.941 2.563 1.00 93.38 96 LYS A O 1
ATOM 764 N N . VAL A 1 97 ? 2.036 -4.576 3.887 1.00 91.31 97 VAL A N 1
ATOM 765 C CA . VAL A 1 97 ? 1.923 -3.755 5.098 1.00 91.31 97 VAL A CA 1
ATOM 766 C C . VAL A 1 97 ? 2.767 -4.338 6.217 1.00 91.31 97 VAL A C 1
ATOM 768 O O . VAL A 1 97 ? 2.634 -5.509 6.548 1.00 91.31 97 VAL A O 1
ATOM 771 N N . ASN A 1 98 ? 3.584 -3.503 6.853 1.00 88.62 98 ASN A N 1
ATOM 772 C CA . ASN A 1 98 ? 4.391 -3.908 7.996 1.00 88.62 98 ASN A CA 1
ATOM 773 C C . ASN A 1 98 ? 3.505 -4.138 9.238 1.00 88.62 98 ASN A C 1
ATOM 775 O O . ASN A 1 98 ? 2.959 -3.186 9.807 1.00 88.62 98 ASN A O 1
ATOM 779 N N . ALA A 1 99 ? 3.392 -5.387 9.699 1.00 83.00 99 ALA A N 1
ATOM 780 C CA . ALA A 1 99 ? 2.567 -5.752 10.852 1.00 83.00 99 ALA A CA 1
ATOM 781 C C . ALA A 1 99 ? 3.016 -5.061 12.149 1.00 83.00 99 ALA A C 1
ATOM 783 O O . ALA A 1 99 ? 2.188 -4.652 12.965 1.00 83.00 99 ALA A O 1
ATOM 784 N N . TRP A 1 100 ? 4.324 -4.882 12.343 1.00 78.69 100 TRP A N 1
ATOM 785 C CA . TRP A 1 100 ? 4.870 -4.247 13.543 1.00 78.69 100 TRP A CA 1
ATOM 786 C C . TRP A 1 100 ? 4.518 -2.762 13.625 1.00 78.69 100 TRP A C 1
ATOM 788 O O . TRP A 1 100 ? 4.304 -2.243 14.723 1.00 78.69 100 TRP A O 1
ATOM 798 N N . PHE A 1 101 ? 4.373 -2.089 12.478 1.00 77.81 101 PHE A N 1
ATOM 799 C CA . PHE A 1 101 ? 3.849 -0.725 12.446 1.00 77.81 101 PHE A CA 1
ATOM 800 C C . PHE A 1 101 ? 2.410 -0.672 12.983 1.00 77.81 101 PHE A C 1
ATOM 802 O O . PHE A 1 101 ? 2.078 0.206 13.783 1.00 77.81 101 PHE A O 1
ATOM 809 N N . LEU A 1 102 ? 1.566 -1.633 12.594 1.00 74.12 102 LEU A N 1
ATOM 810 C CA . LEU A 1 102 ? 0.175 -1.714 13.052 1.00 74.12 102 LEU A CA 1
ATOM 811 C C . LEU A 1 102 ? 0.067 -1.951 14.565 1.00 74.12 102 LEU A C 1
ATOM 813 O O . LEU A 1 102 ? -0.833 -1.412 15.206 1.00 74.12 102 LEU A O 1
ATOM 817 N N . VAL A 1 103 ? 0.997 -2.715 15.141 1.00 72.94 103 VAL A N 1
ATOM 818 C CA . VAL A 1 103 ? 1.016 -3.012 16.581 1.00 72.94 103 VAL A CA 1
ATOM 819 C C . VAL A 1 103 ? 1.539 -1.853 17.420 1.00 72.94 103 VAL A C 1
ATOM 821 O O . VAL A 1 103 ? 0.969 -1.567 18.470 1.00 72.94 103 VAL A O 1
ATOM 824 N N . TYR A 1 104 ? 2.622 -1.202 16.995 1.00 66.94 104 TYR A N 1
ATOM 825 C CA . TYR A 1 104 ? 3.335 -0.253 17.855 1.00 66.94 104 TYR A CA 1
ATOM 826 C C . TYR A 1 104 ? 3.119 1.215 17.493 1.00 66.94 104 TYR A C 1
ATOM 8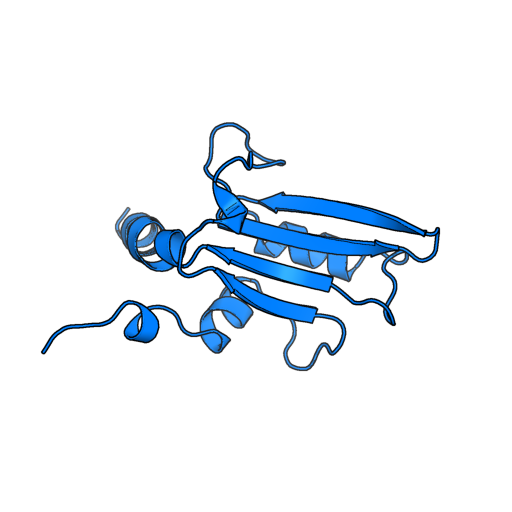28 O O . TYR A 1 104 ? 3.058 2.048 18.389 1.00 66.94 104 TYR A O 1
ATOM 836 N N . ALA A 1 105 ? 2.978 1.555 16.212 1.00 62.16 105 ALA A N 1
ATOM 837 C CA . ALA A 1 105 ? 2.949 2.954 15.779 1.00 62.16 105 ALA A CA 1
ATOM 838 C C . ALA A 1 105 ? 1.527 3.525 15.644 1.00 62.16 105 ALA A C 1
ATOM 840 O O . ALA A 1 105 ? 1.309 4.718 15.850 1.00 62.16 105 ALA A O 1
ATOM 841 N N . LEU A 1 106 ? 0.541 2.687 15.311 1.00 62.09 106 LEU A N 1
ATOM 842 C CA . LEU A 1 106 ? -0.853 3.108 15.132 1.00 62.09 106 LEU A CA 1
ATOM 843 C C . LEU A 1 106 ? -1.600 3.419 16.439 1.00 62.09 106 LEU A C 1
ATOM 845 O O . LEU A 1 106 ? -2.278 4.446 16.487 1.00 62.09 106 LEU A O 1
ATOM 849 N N . PRO A 1 107 ? -1.489 2.607 17.509 1.00 54.47 107 PRO A N 1
ATOM 850 C CA . PRO A 1 107 ? -2.157 2.903 18.776 1.00 54.47 107 PRO A CA 1
ATOM 851 C C . PRO A 1 107 ? -1.630 4.171 19.461 1.00 54.47 107 PRO A C 1
ATOM 853 O O . PRO A 1 107 ? -2.410 4.898 20.072 1.00 54.47 107 PRO A O 1
ATOM 856 N N . GLU A 1 108 ? -0.335 4.480 19.327 1.00 46.22 108 GLU A N 1
ATOM 857 C CA . GLU A 1 108 ? 0.253 5.706 19.887 1.00 46.22 108 GLU A CA 1
ATOM 858 C C . GLU A 1 108 ? -0.222 6.973 19.156 1.00 46.22 108 GLU A C 1
ATOM 860 O O . GLU A 1 108 ? -0.435 8.003 19.791 1.00 46.22 108 GLU A O 1
ATOM 865 N N . ALA A 1 109 ? -0.476 6.896 17.845 1.00 45.25 109 ALA A N 1
ATOM 866 C CA . ALA A 1 109 ? -0.968 8.026 17.052 1.00 45.25 109 ALA A CA 1
ATOM 867 C C . ALA A 1 109 ? -2.429 8.422 17.355 1.00 45.25 109 ALA A C 1
ATOM 869 O O . ALA A 1 109 ? -2.845 9.519 16.994 1.00 45.25 109 ALA A O 1
ATOM 870 N N . VAL A 1 110 ? -3.209 7.550 18.009 1.00 40.03 110 VAL A N 1
ATOM 871 C CA . VAL A 1 110 ? -4.603 7.817 18.429 1.00 40.03 110 VAL A CA 1
ATOM 872 C C . VAL A 1 110 ? -4.669 8.395 19.852 1.00 40.03 110 VAL A C 1
ATOM 874 O O . VAL A 1 110 ? -5.687 8.959 20.246 1.00 40.03 110 VAL A O 1
ATOM 877 N N . ALA A 1 111 ? -3.590 8.273 20.630 1.00 35.41 111 ALA A N 1
ATOM 878 C CA . ALA A 1 111 ? -3.517 8.762 22.006 1.00 35.41 111 ALA A CA 1
ATOM 879 C C . ALA A 1 111 ? -3.030 10.224 22.134 1.00 35.41 111 ALA A C 1
ATOM 881 O O . ALA A 1 111 ? -2.903 10.706 23.262 1.00 35.41 111 ALA A O 1
ATOM 882 N N . ALA A 1 112 ? -2.757 10.911 21.016 1.00 39.00 112 ALA A N 1
ATOM 883 C CA . ALA A 1 112 ? -2.247 12.286 20.962 1.00 39.00 112 ALA A CA 1
ATOM 884 C C . ALA A 1 112 ? -3.288 13.290 20.444 1.00 39.00 112 ALA A C 1
ATOM 886 O O . ALA A 1 112 ? -3.960 12.985 19.433 1.00 39.00 112 ALA A O 1
#

Radius of gyration: 14.29 Å; chains: 1; bounding box: 30×28×49 Å

pLDDT: mean 79.36, std 13.95, range [35.41, 93.38]

Organism: Nocardia farcinica (NCBI:txid37329)

Secondary structure (DSSP, 8-state):
-PPPGGGT--HHHHHHHTTPPTT-TTEEEEEESS-GGGTTPBPSS-TTSB--EEEEEEBTTS-EEEEEE-HHHHHHHHHHHHT-TTB-TTT-EEEEEEHHHHHHHHHHHH--